Protein AF-A7RW55-F1 (afdb_monomer_lite)

Structure (mmCIF, N/CA/C/O backbone):
data_AF-A7RW55-F1
#
_entry.id   AF-A7RW55-F1
#
loop_
_atom_site.group_PDB
_atom_site.id
_atom_site.type_symbol
_atom_site.label_atom_id
_atom_site.label_alt_id
_atom_site.label_comp_id
_atom_site.label_asym_id
_atom_site.label_entity_id
_atom_site.label_seq_id
_atom_site.pdbx_PDB_ins_code
_atom_site.Cartn_x
_atom_site.Cartn_y
_atom_site.Cartn_z
_atom_site.occupancy
_atom_site.B_iso_or_equiv
_atom_site.auth_seq_id
_atom_site.auth_comp_id
_atom_site.auth_asym_id
_atom_site.auth_atom_id
_atom_site.pdbx_PDB_model_num
ATOM 1 N N . GLY A 1 1 ? -7.932 8.887 -15.614 1.00 49.88 1 GLY A N 1
ATOM 2 C CA . GLY A 1 1 ? -7.502 8.795 -14.209 1.00 49.88 1 GLY A CA 1
ATOM 3 C C . GLY A 1 1 ? -8.621 8.150 -13.437 1.00 49.88 1 GLY A C 1
ATOM 4 O O . GLY A 1 1 ? -9.701 8.717 -13.417 1.00 49.88 1 GLY A O 1
ATOM 5 N N . VAL A 1 2 ? -8.411 6.942 -12.921 1.00 67.75 2 VAL A N 1
ATOM 6 C CA . VAL A 1 2 ? -9.466 6.167 -12.254 1.00 67.75 2 VAL A CA 1
ATOM 7 C C . VAL A 1 2 ? -9.027 6.004 -10.808 1.00 67.75 2 VAL A C 1
ATOM 9 O O . VAL A 1 2 ? -8.161 5.187 -10.504 1.00 67.75 2 VAL A O 1
ATOM 12 N N . TRP A 1 3 ? -9.507 6.911 -9.967 1.00 77.25 3 TRP A N 1
ATOM 13 C CA . TRP A 1 3 ? -9.271 6.887 -8.530 1.00 77.25 3 TRP A CA 1
ATOM 14 C C . TRP A 1 3 ? -10.257 5.911 -7.897 1.00 77.25 3 TRP A C 1
ATOM 16 O O . TRP A 1 3 ? -11.454 5.996 -8.170 1.00 77.25 3 TRP A O 1
ATOM 26 N N . PHE A 1 4 ? -9.764 5.012 -7.049 1.00 79.62 4 PHE A N 1
ATOM 27 C CA . PHE A 1 4 ? -10.605 4.071 -6.313 1.00 79.62 4 PHE A CA 1
ATOM 28 C C . PHE A 1 4 ? -10.469 4.283 -4.810 1.00 79.62 4 PHE A C 1
ATOM 30 O O . PHE A 1 4 ? -9.362 4.413 -4.282 1.00 79.62 4 PHE A O 1
ATOM 37 N N . MET A 1 5 ? -11.612 4.300 -4.128 1.00 87.31 5 MET A N 1
ATOM 38 C CA . MET A 1 5 ? -11.704 4.437 -2.679 1.00 87.31 5 MET A CA 1
ATOM 39 C C . MET A 1 5 ? -12.546 3.285 -2.140 1.00 87.31 5 MET A C 1
ATOM 41 O O . MET A 1 5 ? -13.693 3.113 -2.551 1.00 87.31 5 MET A O 1
ATOM 45 N N . VAL A 1 6 ? -11.953 2.447 -1.288 1.00 83.38 6 VAL A N 1
ATOM 46 C CA . VAL A 1 6 ? -12.566 1.186 -0.843 1.00 83.38 6 VAL A CA 1
ATOM 47 C C . VAL A 1 6 ? -12.525 1.074 0.676 1.00 83.38 6 VAL A C 1
ATOM 49 O O . VAL A 1 6 ? -11.481 1.290 1.292 1.00 83.38 6 VAL A O 1
ATOM 52 N N . TYR A 1 7 ? -13.660 0.684 1.258 1.00 87.00 7 TYR A N 1
ATOM 53 C CA . TYR A 1 7 ? -13.843 0.482 2.693 1.00 87.00 7 TYR A CA 1
ATOM 54 C C . TYR A 1 7 ? -14.353 -0.933 2.964 1.00 87.00 7 TYR A C 1
ATOM 56 O O . TYR A 1 7 ? -15.288 -1.389 2.307 1.00 87.00 7 TYR A O 1
ATOM 64 N N . GLY A 1 8 ? -13.777 -1.625 3.947 1.00 85.50 8 GLY A N 1
ATOM 65 C CA . GLY A 1 8 ? -14.257 -2.955 4.318 1.00 85.50 8 GLY A CA 1
ATOM 66 C C . GLY A 1 8 ? -13.363 -3.710 5.293 1.00 85.50 8 GLY A C 1
ATOM 67 O O . GLY A 1 8 ? -12.264 -3.293 5.636 1.00 85.50 8 GLY A O 1
ATOM 68 N N . VAL A 1 9 ? -13.837 -4.866 5.759 1.00 84.81 9 VAL A N 1
ATOM 69 C CA . VAL A 1 9 ? -13.054 -5.725 6.668 1.00 84.81 9 VAL A CA 1
ATOM 70 C C . VAL A 1 9 ? -11.947 -6.462 5.908 1.00 84.81 9 VAL A C 1
ATOM 72 O O . VAL A 1 9 ? -10.836 -6.612 6.419 1.00 84.81 9 VAL A O 1
ATOM 75 N N . ARG A 1 10 ? -12.239 -6.902 4.679 1.00 87.44 10 ARG A N 1
ATOM 76 C CA . ARG A 1 10 ? -11.282 -7.496 3.742 1.00 87.44 10 ARG A CA 1
ATOM 77 C C . ARG A 1 10 ? -11.381 -6.771 2.408 1.00 87.44 10 ARG A C 1
ATOM 79 O O . ARG A 1 10 ? -12.419 -6.849 1.758 1.00 87.44 10 ARG A O 1
ATOM 86 N N . CYS A 1 11 ? -10.310 -6.095 2.018 1.00 84.12 11 CYS A N 1
ATOM 87 C CA . CYS A 1 11 ? -10.266 -5.283 0.807 1.00 84.12 11 CYS A CA 1
ATOM 88 C C . CYS A 1 11 ? -9.205 -5.825 -0.146 1.00 84.12 11 CYS A C 1
ATOM 90 O O . CYS A 1 11 ? -8.063 -6.041 0.262 1.00 84.12 11 CYS A O 1
ATOM 92 N N . LEU A 1 12 ? -9.586 -6.014 -1.408 1.00 88.69 12 LEU A N 1
ATOM 93 C CA . LEU A 1 12 ? -8.691 -6.397 -2.491 1.00 88.69 12 LEU A CA 1
ATOM 94 C C . LEU A 1 12 ? -8.894 -5.414 -3.644 1.00 88.69 12 LEU A C 1
ATOM 96 O O . LEU A 1 12 ? -9.998 -5.319 -4.179 1.00 88.69 12 LEU A O 1
ATOM 100 N N . VAL A 1 13 ? -7.864 -4.630 -3.961 1.00 84.81 13 VAL A N 1
ATOM 101 C CA . VAL A 1 13 ? -7.993 -3.472 -4.858 1.00 84.81 13 VAL A CA 1
ATOM 102 C C . VAL A 1 13 ? -6.875 -3.460 -5.893 1.00 84.81 13 VAL A C 1
ATOM 104 O O . VAL A 1 13 ? -5.707 -3.644 -5.552 1.00 84.81 13 VAL A O 1
ATOM 107 N N . TYR A 1 14 ? -7.253 -3.195 -7.144 1.00 85.56 14 TYR A N 1
ATOM 108 C CA . TYR A 1 14 ? -6.346 -3.000 -8.271 1.00 85.56 14 TYR A CA 1
ATOM 109 C C . TYR A 1 14 ? -6.633 -1.657 -8.933 1.00 85.56 14 TYR A C 1
ATOM 111 O O . TYR A 1 14 ? -7.780 -1.369 -9.275 1.00 85.56 14 TYR A O 1
ATOM 119 N N . GLY A 1 15 ? -5.603 -0.850 -9.166 1.00 84.00 15 GLY A N 1
ATOM 120 C CA . GLY A 1 15 ? -5.778 0.402 -9.897 1.00 84.00 15 GLY A CA 1
ATOM 121 C C . GLY A 1 15 ? -4.542 1.285 -9.908 1.00 84.00 15 GLY A C 1
ATOM 122 O O . GLY A 1 15 ? -3.585 1.063 -9.179 1.00 84.00 15 GLY A O 1
ATOM 123 N N . VAL A 1 16 ? -4.549 2.318 -10.751 1.00 85.69 16 VAL A N 1
ATOM 124 C CA . VAL A 1 16 ? -3.401 3.234 -10.860 1.00 85.69 16 VAL A CA 1
ATOM 125 C C . VAL A 1 16 ? -3.281 4.104 -9.607 1.00 85.69 16 VAL A C 1
ATOM 127 O O . VAL A 1 16 ? -2.173 4.305 -9.124 1.00 85.69 16 VAL A O 1
ATOM 130 N N . TRP A 1 17 ? -4.414 4.580 -9.081 1.00 89.00 17 TRP A N 1
ATOM 131 C CA . TRP A 1 17 ? -4.505 5.384 -7.863 1.00 89.00 17 TRP A CA 1
ATOM 132 C C . TRP A 1 17 ? -5.554 4.783 -6.932 1.00 89.00 17 TRP A C 1
ATOM 134 O O . TRP A 1 17 ? -6.748 4.804 -7.245 1.00 89.00 17 TRP A O 1
ATOM 144 N N . CYS A 1 18 ? -5.108 4.239 -5.802 1.00 86.50 18 CYS A N 1
ATOM 145 C CA . CYS A 1 18 ? -5.969 3.517 -4.871 1.00 86.50 18 CYS A CA 1
ATOM 146 C C . CYS A 1 18 ? -5.825 4.052 -3.452 1.00 86.50 18 CYS A C 1
ATOM 148 O O . CYS A 1 18 ? -4.714 4.241 -2.961 1.00 86.50 18 CYS A O 1
ATOM 150 N N . THR A 1 19 ? -6.961 4.214 -2.783 1.00 90.62 19 THR A N 1
ATOM 151 C CA . THR A 1 19 ? -7.043 4.556 -1.364 1.00 90.62 19 THR A CA 1
ATOM 152 C C . THR A 1 19 ? -7.916 3.521 -0.662 1.00 90.62 19 THR A C 1
ATOM 154 O O . THR A 1 19 ? -9.054 3.269 -1.062 1.00 90.62 19 THR A O 1
ATOM 157 N N . VAL A 1 20 ? -7.363 2.831 0.333 1.00 88.25 20 VAL A N 1
ATOM 158 C CA . VAL A 1 20 ? -8.015 1.655 0.924 1.00 88.25 20 VAL A CA 1
ATOM 159 C C . VAL A 1 20 ? -8.001 1.742 2.436 1.00 88.25 20 VAL A C 1
ATOM 161 O O . VAL A 1 20 ? -6.950 1.928 3.044 1.00 88.25 20 VAL A O 1
ATOM 164 N N . PHE A 1 21 ? -9.169 1.550 3.038 1.00 89.44 21 PHE A N 1
ATOM 165 C CA . PHE A 1 21 ? -9.359 1.527 4.482 1.00 89.44 21 PHE A CA 1
ATOM 166 C C . PHE A 1 21 ? -9.967 0.187 4.893 1.00 89.44 21 PHE A C 1
ATOM 168 O O . PHE A 1 21 ? -11.022 -0.212 4.390 1.00 89.44 21 PHE A O 1
ATOM 175 N N . GLY A 1 22 ? -9.324 -0.521 5.817 1.00 87.44 22 GLY A N 1
ATOM 176 C CA . GLY A 1 22 ? -9.847 -1.802 6.273 1.00 87.44 22 GLY A CA 1
ATOM 177 C C . GLY A 1 22 ? -8.996 -2.533 7.295 1.00 87.44 22 GLY A C 1
ATOM 178 O O . GLY A 1 22 ? -7.919 -2.094 7.667 1.00 87.44 22 GLY A O 1
ATOM 179 N N . VAL A 1 23 ? -9.481 -3.676 7.781 1.00 87.50 23 VAL A N 1
ATOM 180 C CA . VAL A 1 23 ? -8.732 -4.484 8.762 1.00 87.50 23 VAL A CA 1
ATOM 181 C C . VAL A 1 23 ? -7.661 -5.322 8.066 1.00 87.50 23 VAL A C 1
ATOM 183 O O . VAL A 1 23 ? -6.530 -5.389 8.543 1.00 87.50 23 VAL A O 1
ATOM 186 N N . ARG A 1 24 ? -8.010 -5.947 6.936 1.00 89.31 24 ARG A N 1
ATOM 187 C CA . ARG A 1 24 ? -7.115 -6.751 6.097 1.00 89.31 24 ARG A CA 1
ATOM 188 C C . ARG A 1 24 ? -7.152 -6.222 4.664 1.00 89.31 24 ARG A C 1
ATOM 190 O O . ARG A 1 24 ? -8.147 -6.414 3.967 1.00 89.31 24 ARG A O 1
ATOM 197 N N . CYS A 1 25 ? -6.079 -5.577 4.226 1.00 88.25 25 CYS A N 1
ATOM 198 C CA . CYS A 1 25 ? -6.019 -4.893 2.937 1.00 88.25 25 CYS A CA 1
ATOM 199 C C . CYS A 1 25 ? -4.926 -5.486 2.050 1.00 88.25 25 CYS A C 1
ATOM 201 O O . CYS A 1 25 ? -3.784 -5.653 2.482 1.00 88.25 25 CYS A O 1
ATOM 203 N N . LEU A 1 26 ? -5.273 -5.769 0.799 1.00 90.69 26 LEU A N 1
ATOM 204 C CA . LEU A 1 26 ? -4.348 -6.243 -0.219 1.00 90.69 26 LEU A CA 1
ATOM 205 C C . LEU A 1 26 ? -4.509 -5.377 -1.470 1.00 90.69 26 LEU A C 1
ATOM 207 O O . LEU A 1 26 ? -5.580 -5.335 -2.075 1.00 90.69 26 LEU A O 1
ATOM 211 N N . VAL A 1 27 ? -3.473 -4.608 -1.798 1.00 88.38 27 VAL A N 1
ATOM 212 C CA . VAL A 1 27 ? -3.574 -3.510 -2.767 1.00 88.38 27 VAL A CA 1
ATOM 213 C C . VAL A 1 27 ? -2.454 -3.596 -3.788 1.00 88.38 27 VAL A C 1
ATOM 215 O O . VAL A 1 27 ? -1.287 -3.734 -3.4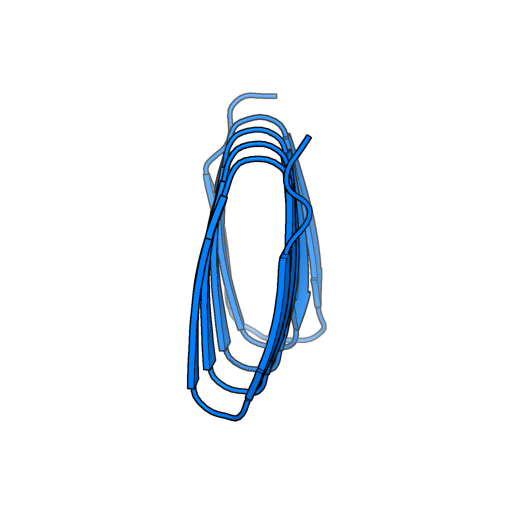25 1.00 88.38 27 VAL A O 1
ATOM 218 N N . TYR A 1 28 ? -2.825 -3.476 -5.059 1.00 88.19 28 TYR A N 1
ATOM 219 C CA . TYR A 1 28 ? -1.909 -3.417 -6.189 1.00 88.19 28 TYR A CA 1
ATOM 220 C C . TYR A 1 28 ? -2.149 -2.141 -6.993 1.00 88.19 28 TYR A C 1
ATOM 222 O O . TYR A 1 28 ? -3.265 -1.895 -7.462 1.00 88.19 28 TYR A O 1
ATOM 230 N N . GLY A 1 29 ? -1.104 -1.346 -7.208 1.00 87.44 29 GLY A N 1
ATOM 231 C CA . GLY A 1 29 ? -1.249 -0.123 -7.986 1.00 87.44 29 GLY A CA 1
ATOM 232 C C . GLY A 1 29 ? 0.010 0.702 -8.157 1.00 87.44 29 GLY A C 1
ATOM 233 O O . GLY A 1 29 ? 1.048 0.393 -7.598 1.00 87.44 29 GLY A O 1
ATOM 234 N N . VAL A 1 30 ? -0.059 1.778 -8.942 1.00 88.06 30 VAL A N 1
ATOM 235 C CA . VAL A 1 30 ? 1.108 2.657 -9.143 1.00 88.06 30 VAL A CA 1
ATOM 236 C C . VAL A 1 30 ? 1.273 3.593 -7.950 1.00 88.06 30 VAL A C 1
ATOM 238 O O . VAL A 1 30 ? 2.383 3.729 -7.445 1.00 88.06 30 VAL A O 1
ATOM 241 N N . TRP A 1 31 ? 0.174 4.190 -7.487 1.00 89.06 31 TRP A N 1
ATOM 242 C CA . TRP A 1 31 ? 0.078 5.036 -6.299 1.00 89.06 31 TRP A CA 1
ATOM 243 C C . TRP A 1 31 ? -0.973 4.462 -5.348 1.00 89.06 31 TRP A C 1
ATOM 245 O O . TRP A 1 31 ? -2.163 4.431 -5.670 1.00 89.06 31 TRP A O 1
ATOM 255 N N . CYS A 1 32 ? -0.538 3.998 -4.178 1.00 87.38 32 CYS A N 1
ATOM 256 C CA . CYS A 1 32 ? -1.410 3.345 -3.203 1.00 87.38 32 CYS A CA 1
ATOM 257 C C . CYS A 1 32 ? -1.292 4.002 -1.829 1.00 87.38 32 CYS A C 1
ATOM 259 O O . CYS A 1 32 ? -0.194 4.081 -1.281 1.00 87.38 32 CYS A O 1
ATOM 261 N N . THR A 1 33 ? -2.422 4.396 -1.242 1.00 90.31 33 THR A N 1
ATOM 262 C CA . THR A 1 33 ? -2.518 4.723 0.185 1.00 90.31 33 THR A CA 1
ATOM 263 C C . THR A 1 33 ? -3.396 3.692 0.885 1.00 90.31 33 THR A C 1
ATOM 265 O O . THR A 1 33 ? -4.515 3.401 0.458 1.00 90.31 33 THR A O 1
ATOM 268 N N . VAL A 1 34 ? -2.878 3.081 1.946 1.00 88.44 34 VAL A N 1
ATOM 269 C CA . VAL A 1 34 ? -3.562 1.983 2.633 1.00 88.44 34 VAL A CA 1
ATOM 270 C C . VAL A 1 34 ? -3.538 2.211 4.132 1.00 88.44 34 VAL A C 1
ATOM 272 O O . VAL A 1 34 ? -2.481 2.431 4.715 1.00 88.44 34 VAL A O 1
ATOM 275 N N . PHE A 1 35 ? -4.708 2.118 4.752 1.00 88.50 35 PHE A N 1
ATOM 276 C CA . PHE A 1 35 ? -4.908 2.249 6.187 1.00 88.50 35 PHE A CA 1
ATOM 277 C C . PHE A 1 35 ? -5.532 0.963 6.724 1.00 88.50 35 PHE A C 1
ATOM 279 O O . PHE A 1 35 ? -6.616 0.565 6.282 1.00 88.50 35 PHE A O 1
ATOM 286 N N . GLY A 1 36 ? -4.870 0.310 7.679 1.00 86.69 36 GLY A N 1
ATOM 287 C CA . GLY A 1 36 ? -5.402 -0.917 8.256 1.00 86.69 36 GLY A CA 1
ATOM 288 C C . GLY A 1 36 ? -4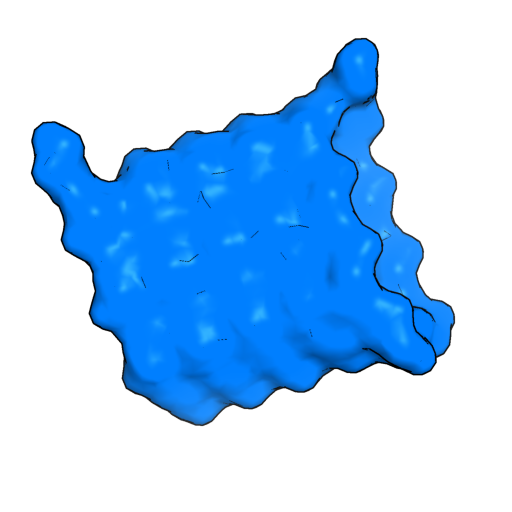.516 -1.665 9.236 1.00 86.69 36 GLY A C 1
ATOM 289 O O . GLY A 1 36 ? -3.333 -1.388 9.382 1.00 86.69 36 GLY A O 1
ATOM 290 N N . LEU A 1 37 ? -5.092 -2.661 9.911 1.00 87.19 37 LEU A N 1
ATOM 291 C CA . LEU A 1 37 ? -4.365 -3.487 10.882 1.00 87.19 37 LEU A CA 1
ATOM 292 C C . LEU A 1 37 ? -3.345 -4.412 10.207 1.00 87.19 37 LEU A C 1
ATOM 294 O O . LEU A 1 37 ? -2.214 -4.505 10.681 1.00 87.19 37 LEU A O 1
ATOM 298 N N . TRP A 1 38 ? -3.740 -5.058 9.107 1.00 88.25 38 TRP A N 1
ATOM 299 C CA . TRP A 1 38 ? -2.929 -5.970 8.301 1.00 88.25 38 TRP A CA 1
ATOM 300 C C . TRP A 1 38 ? -2.964 -5.556 6.833 1.00 88.25 38 TRP A C 1
ATOM 302 O O . TRP A 1 38 ? -3.970 -5.755 6.151 1.00 88.25 38 TRP A O 1
ATOM 312 N N . CYS A 1 39 ? -1.860 -4.992 6.343 1.00 85.94 39 CYS A N 1
ATOM 313 C CA . CYS A 1 39 ? -1.787 -4.425 4.999 1.00 85.94 39 CYS A CA 1
ATOM 314 C C . CYS A 1 39 ? -0.680 -5.068 4.159 1.00 85.94 39 CYS A C 1
ATOM 316 O O . CYS A 1 39 ? 0.469 -5.175 4.573 1.00 85.94 39 CYS A O 1
ATOM 318 N N . THR A 1 40 ? -1.022 -5.448 2.937 1.00 89.88 40 THR A N 1
ATOM 319 C CA . THR A 1 40 ? -0.090 -5.958 1.926 1.00 89.88 40 THR A CA 1
ATOM 320 C C . THR A 1 40 ? -0.222 -5.085 0.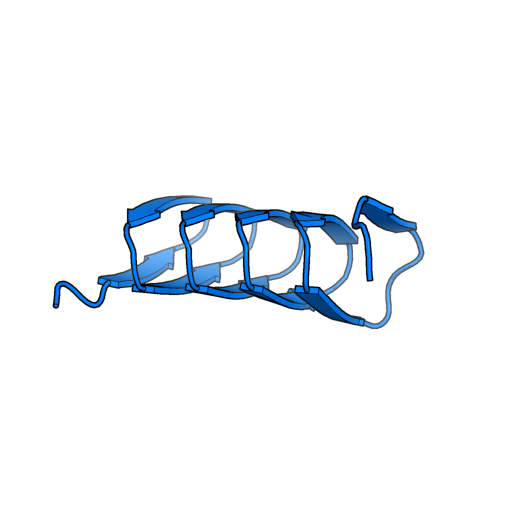693 1.00 89.88 40 THR A C 1
ATOM 322 O O . THR A 1 40 ? -1.311 -4.985 0.128 1.00 89.88 40 THR A O 1
ATOM 325 N N . VAL A 1 41 ? 0.847 -4.390 0.318 1.00 88.00 41 VAL A N 1
ATOM 326 C CA . VAL A 1 41 ? 0.791 -3.362 -0.727 1.00 88.00 41 VAL A CA 1
ATOM 327 C C . VAL A 1 41 ? 1.914 -3.572 -1.724 1.00 88.00 41 VAL A C 1
ATOM 329 O O . VAL A 1 41 ? 3.070 -3.737 -1.342 1.00 88.00 41 VAL A O 1
ATOM 332 N N . TYR A 1 42 ? 1.554 -3.545 -3.000 1.00 88.06 42 TYR A N 1
ATOM 333 C CA . TYR A 1 42 ? 2.466 -3.681 -4.122 1.00 88.06 42 TYR A CA 1
ATOM 334 C C . TYR A 1 42 ? 2.286 -2.487 -5.055 1.00 88.06 42 TYR A C 1
ATOM 336 O O . TYR A 1 42 ? 1.190 -2.269 -5.580 1.00 88.06 42 TYR A O 1
ATOM 344 N N . GLY A 1 43 ? 3.351 -1.726 -5.288 1.00 86.44 43 GLY A N 1
ATOM 345 C CA . GLY A 1 43 ? 3.257 -0.567 -6.162 1.00 86.44 43 GLY A CA 1
ATOM 346 C C . GLY A 1 43 ? 4.525 0.235 -6.352 1.00 86.44 43 GLY A C 1
ATOM 347 O O . GLY A 1 43 ? 5.550 -0.067 -5.768 1.00 86.44 43 GLY A O 1
ATOM 348 N N . VAL A 1 44 ? 4.483 1.274 -7.187 1.00 86.81 44 VAL A N 1
ATOM 349 C CA . VAL A 1 44 ? 5.667 2.126 -7.407 1.00 86.81 44 VAL A CA 1
ATOM 350 C C . VAL A 1 44 ? 5.818 3.126 -6.264 1.00 86.81 44 VAL A C 1
ATOM 352 O O . VAL A 1 44 ? 6.918 3.290 -5.751 1.00 86.81 44 VAL A O 1
ATOM 355 N N . TRP A 1 45 ? 4.716 3.753 -5.852 1.00 87.12 45 TRP A N 1
ATOM 356 C CA . TRP A 1 45 ? 4.621 4.673 -4.723 1.00 87.12 45 TRP A CA 1
ATOM 357 C C . TRP A 1 45 ? 3.577 4.162 -3.733 1.00 87.12 45 TRP A C 1
ATOM 359 O O . TRP A 1 45 ? 2.387 4.081 -4.052 1.00 87.12 45 TRP A O 1
ATOM 369 N N . CYS A 1 46 ? 4.021 3.813 -2.529 1.00 84.50 46 CYS A N 1
ATOM 370 C CA . 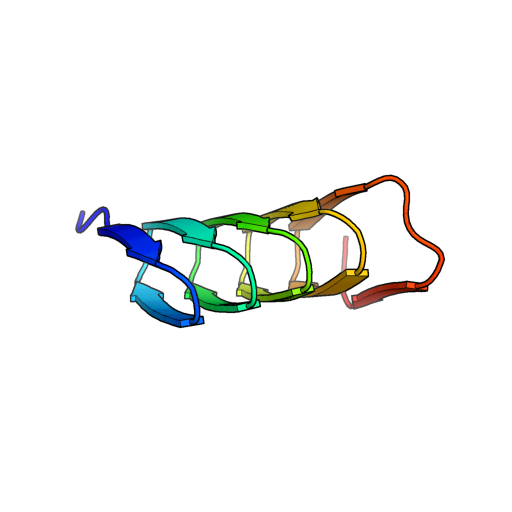CYS A 1 46 ? 3.171 3.224 -1.501 1.00 84.50 46 CYS A CA 1
ATOM 371 C C . CYS A 1 46 ? 3.259 4.016 -0.193 1.00 84.50 46 CYS A C 1
ATOM 373 O O . CYS A 1 46 ? 4.347 4.233 0.340 1.00 84.50 46 CYS A O 1
ATOM 375 N N . MET A 1 47 ? 2.099 4.388 0.345 1.00 88.12 47 MET A N 1
ATOM 376 C CA . MET A 1 47 ? 1.926 4.935 1.689 1.00 88.12 47 MET A CA 1
ATOM 377 C C . MET A 1 47 ? 1.068 3.980 2.511 1.00 88.12 47 MET A C 1
ATOM 379 O O . MET A 1 47 ? -0.085 3.725 2.161 1.00 88.12 47 MET A O 1
ATOM 383 N N . VAL A 1 48 ? 1.613 3.443 3.599 1.00 86.12 48 VAL A N 1
ATOM 384 C CA . VAL A 1 48 ? 0.904 2.451 4.419 1.00 86.12 48 VAL A CA 1
ATOM 385 C C . VAL A 1 48 ? 0.877 2.866 5.880 1.00 86.12 48 VAL A C 1
ATOM 387 O O . VAL A 1 48 ? 1.913 3.178 6.462 1.00 86.12 48 VAL A O 1
ATOM 390 N N . TYR A 1 49 ? -0.316 2.821 6.469 1.00 86.38 49 TYR A N 1
ATOM 391 C CA . TYR A 1 49 ? -0.575 3.136 7.865 1.00 86.38 49 TYR A CA 1
ATOM 392 C C . TYR A 1 49 ? -1.211 1.940 8.570 1.00 86.38 49 TYR A C 1
ATOM 394 O O . TYR A 1 49 ? -2.250 1.444 8.125 1.00 86.38 49 TYR A O 1
ATOM 402 N N . GLY A 1 50 ? -0.622 1.464 9.671 1.00 84.75 50 GLY A N 1
ATOM 403 C CA . GLY A 1 50 ? -1.152 0.265 10.320 1.00 84.75 50 GLY A CA 1
ATOM 404 C C . GLY A 1 50 ? -0.395 -0.299 11.512 1.00 84.75 50 GLY A C 1
ATOM 405 O O . GLY A 1 50 ? 0.419 0.379 12.137 1.00 84.75 50 GLY A O 1
ATOM 406 N N . VAL A 1 51 ? -0.655 -1.576 11.812 1.00 84.88 51 VAL A N 1
ATOM 407 C CA . VAL A 1 51 ? 0.087 -2.327 12.839 1.00 84.88 51 VAL A CA 1
ATOM 408 C C . VAL A 1 51 ? 1.023 -3.351 12.202 1.00 84.88 51 VAL A C 1
ATOM 410 O O . VAL A 1 51 ? 2.184 -3.396 12.580 1.00 84.88 51 VAL A O 1
ATOM 413 N N . TRP A 1 52 ? 0.581 -4.137 11.218 1.00 85.62 52 TRP A N 1
ATOM 414 C CA . TRP A 1 52 ? 1.504 -4.974 10.448 1.00 85.62 52 TRP A CA 1
ATOM 415 C C . TRP A 1 52 ? 1.360 -4.749 8.961 1.00 85.62 52 TRP A C 1
ATOM 417 O O . TRP A 1 52 ? 0.246 -4.644 8.432 1.00 85.62 52 TRP A O 1
ATOM 427 N N . PHE A 1 53 ? 2.505 -4.744 8.287 1.00 84.81 53 PHE A N 1
ATOM 428 C CA . PHE A 1 53 ? 2.538 -4.471 6.865 1.00 84.81 53 PHE A CA 1
ATOM 429 C C . PHE A 1 53 ? 3.704 -5.127 6.133 1.00 84.81 53 PHE A C 1
ATOM 431 O O . PHE A 1 53 ? 4.822 -5.262 6.639 1.00 84.81 53 PHE A O 1
ATOM 438 N N . MET A 1 54 ? 3.394 -5.488 4.893 1.00 87.12 54 MET A N 1
ATOM 439 C CA . MET A 1 54 ? 4.317 -5.955 3.869 1.00 87.12 54 MET A CA 1
ATOM 440 C C . MET A 1 54 ? 4.171 -5.039 2.663 1.00 87.12 54 MET A C 1
ATOM 442 O O . MET A 1 54 ? 3.103 -4.997 2.047 1.00 87.12 54 MET A O 1
ATOM 446 N N . VAL A 1 55 ? 5.221 -4.285 2.354 1.00 84.62 55 VAL A N 1
ATOM 447 C CA . VAL A 1 55 ? 5.202 -3.306 1.266 1.00 84.62 55 VAL A CA 1
ATOM 448 C C . VAL A 1 55 ? 6.306 -3.622 0.270 1.00 84.62 55 VAL A C 1
ATOM 450 O O . VAL A 1 55 ? 7.473 -3.758 0.638 1.00 84.62 55 VAL A O 1
ATOM 453 N N . TYR A 1 56 ? 5.925 -3.714 -0.997 1.00 85.00 56 TYR A N 1
ATOM 454 C CA . TYR A 1 56 ? 6.825 -3.954 -2.115 1.00 85.00 56 TYR A CA 1
ATOM 455 C C . TYR A 1 56 ? 6.686 -2.808 -3.108 1.00 85.00 56 TYR A C 1
ATOM 457 O O . TYR A 1 56 ? 5.618 -2.620 -3.696 1.00 85.00 56 TYR A O 1
ATOM 465 N N . GLY A 1 57 ? 7.754 -2.042 -3.299 1.00 82.75 57 GLY A N 1
ATOM 466 C CA . GLY A 1 57 ? 7.705 -0.891 -4.182 1.00 82.75 57 GLY A CA 1
ATOM 467 C C . GLY A 1 57 ? 8.940 -0.020 -4.186 1.00 82.75 57 GLY A C 1
ATOM 468 O O . GLY A 1 57 ? 9.722 -0.052 -3.248 1.00 82.75 57 GLY A O 1
ATOM 469 N N . VAL A 1 58 ? 9.101 0.782 -5.237 1.00 82.94 58 VAL A N 1
ATOM 470 C CA . VAL A 1 58 ? 10.283 1.641 -5.430 1.00 82.94 58 VAL A CA 1
ATOM 471 C C . VAL A 1 58 ? 10.340 2.719 -4.338 1.00 82.94 58 VAL A C 1
ATOM 473 O O . VAL A 1 58 ? 11.303 2.798 -3.588 1.00 82.94 58 VAL A O 1
ATOM 476 N N . TRP A 1 59 ? 9.250 3.467 -4.162 1.00 82.19 59 TRP A N 1
ATOM 477 C CA . TRP A 1 59 ? 9.120 4.530 -3.167 1.00 82.19 59 TRP A CA 1
ATOM 478 C C . TRP A 1 59 ? 8.077 4.145 -2.122 1.00 82.19 59 TRP A C 1
ATOM 480 O O . TRP A 1 59 ? 6.871 4.241 -2.353 1.00 82.19 59 TRP A O 1
ATOM 490 N N . CYS A 1 60 ? 8.537 3.692 -0.956 1.00 77.19 60 CYS A N 1
ATOM 491 C CA . CYS A 1 60 ? 7.662 3.230 0.119 1.00 77.19 60 CYS A CA 1
ATOM 492 C C . CYS A 1 60 ? 7.834 4.080 1.377 1.00 77.19 60 CYS A C 1
ATOM 494 O O . CYS A 1 60 ? 8.939 4.232 1.893 1.00 77.19 60 CYS A O 1
ATOM 496 N N . THR A 1 61 ? 6.720 4.579 1.906 1.00 81.69 61 THR A N 1
ATOM 497 C CA . THR A 1 61 ? 6.653 5.252 3.206 1.00 81.69 61 THR A CA 1
ATOM 498 C C . THR A 1 61 ? 5.651 4.526 4.085 1.00 81.69 61 THR A C 1
ATOM 500 O O . THR A 1 61 ? 4.530 4.215 3.676 1.00 81.69 61 THR A O 1
ATOM 503 N N . VAL A 1 62 ? 6.083 4.184 5.293 1.00 78.25 62 VAL A N 1
ATOM 504 C CA . VAL A 1 62 ? 5.317 3.322 6.184 1.00 78.25 62 VAL A CA 1
ATOM 505 C C . VAL A 1 62 ? 5.289 3.939 7.568 1.00 78.25 62 VAL A C 1
ATOM 507 O O . VAL A 1 62 ? 6.332 4.259 8.133 1.00 78.25 62 VAL A O 1
ATOM 510 N N . TYR A 1 63 ? 4.086 4.092 8.108 1.00 79.12 63 TYR A N 1
ATOM 511 C CA . TYR A 1 63 ? 3.838 4.687 9.411 1.00 79.12 63 TYR A CA 1
ATOM 512 C C . TYR A 1 63 ? 3.005 3.719 10.247 1.00 79.12 63 TYR A C 1
ATOM 514 O O . TYR A 1 63 ? 1.807 3.544 10.030 1.00 79.12 63 TYR A O 1
ATOM 522 N N . GLY A 1 64 ? 3.621 3.075 11.230 1.00 73.94 64 GLY A N 1
ATOM 523 C CA . GLY A 1 64 ? 2.890 2.165 12.098 1.00 73.94 64 GLY A CA 1
ATOM 524 C C . GLY A 1 64 ? 3.596 1.867 13.403 1.00 73.94 64 GLY A C 1
ATOM 525 O O . GLY A 1 64 ? 4.783 2.131 13.558 1.00 73.94 64 GLY A O 1
ATOM 526 N N . VAL A 1 65 ? 2.819 1.336 14.346 1.00 69.25 65 VAL A N 1
ATOM 527 C CA . VAL A 1 65 ? 3.223 1.128 15.750 1.00 69.25 65 VAL A CA 1
ATOM 528 C C . VAL A 1 65 ? 3.576 -0.342 16.031 1.00 69.25 65 VAL A C 1
ATOM 530 O O . VAL A 1 65 ? 3.921 -0.699 17.151 1.00 69.25 65 VAL A O 1
ATOM 533 N N . GLY A 1 66 ? 3.454 -1.231 15.042 1.00 60.69 66 GLY A N 1
ATOM 534 C CA . GLY A 1 66 ? 3.555 -2.668 15.282 1.00 60.69 66 GLY A CA 1
ATOM 535 C C . GLY A 1 66 ? 4.917 -3.297 15.005 1.00 60.69 66 GLY A C 1
ATOM 536 O O . GLY A 1 66 ? 5.842 -2.697 14.470 1.00 60.69 66 GLY A O 1
ATOM 537 N N . VAL A 1 67 ? 4.999 -4.555 15.431 1.00 54.62 67 VAL A N 1
ATOM 538 C CA . VAL A 1 67 ? 6.231 -5.320 15.677 1.00 54.62 67 VAL A CA 1
ATOM 539 C C . VAL A 1 67 ? 6.900 -5.829 14.387 1.00 54.62 67 VAL A C 1
ATOM 541 O O . VAL A 1 67 ? 8.063 -6.218 14.421 1.00 54.62 67 VAL A O 1
ATOM 544 N N . TRP A 1 68 ? 6.193 -5.829 13.249 1.00 57.78 68 TRP A N 1
ATOM 545 C CA . TRP A 1 68 ? 6.678 -6.423 11.997 1.00 57.78 68 TRP A CA 1
ATOM 546 C C . TRP A 1 68 ? 6.449 -5.504 10.801 1.00 57.78 68 TRP A C 1
ATOM 548 O O . TRP A 1 68 ? 5.317 -5.275 10.364 1.00 57.78 68 TRP A O 1
ATOM 558 N N . CYS A 1 69 ? 7.569 -5.042 10.251 1.00 63.53 69 CYS A N 1
ATOM 559 C CA . CYS A 1 69 ? 7.643 -4.121 9.129 1.00 63.53 69 CYS A CA 1
ATOM 560 C C . CYS A 1 69 ? 8.613 -4.712 8.103 1.00 63.53 69 CYS A C 1
ATOM 562 O O . CYS A 1 69 ? 9.793 -4.884 8.405 1.00 63.53 69 CYS A O 1
ATOM 564 N N . THR A 1 70 ? 8.138 -5.026 6.898 1.00 69.88 70 THR A N 1
ATOM 565 C CA . THR A 1 70 ? 9.016 -5.459 5.798 1.00 69.88 70 THR A CA 1
ATOM 566 C C . THR A 1 70 ? 8.762 -4.589 4.578 1.00 69.88 70 THR A C 1
ATOM 568 O O . THR A 1 70 ? 7.635 -4.498 4.087 1.00 69.88 70 THR A O 1
ATOM 571 N N . VAL A 1 71 ? 9.814 -3.900 4.138 1.00 70.56 71 VAL A N 1
ATOM 572 C CA . VAL A 1 71 ? 9.788 -2.995 2.990 1.00 70.56 71 VAL A CA 1
ATOM 573 C C . VAL A 1 71 ? 10.843 -3.467 2.004 1.00 70.56 71 VAL A C 1
ATOM 575 O O . VAL A 1 71 ? 12.020 -3.548 2.348 1.00 70.56 71 VAL A O 1
ATOM 578 N N . PHE A 1 72 ? 10.416 -3.775 0.786 1.00 72.88 72 PHE A N 1
ATOM 579 C CA . PHE A 1 72 ? 11.300 -4.144 -0.312 1.00 72.88 72 PHE A CA 1
ATOM 580 C C . PHE A 1 72 ? 11.186 -3.091 -1.409 1.00 72.88 72 PHE A C 1
ATOM 582 O O . PHE A 1 72 ? 10.191 -3.055 -2.135 1.00 72.88 72 PHE A O 1
ATOM 589 N N . GLY A 1 73 ? 12.202 -2.233 -1.505 1.00 64.38 73 GLY A N 1
ATOM 590 C CA . GLY A 1 73 ? 12.242 -1.121 -2.447 1.00 64.38 73 GLY A CA 1
ATOM 591 C C . GLY A 1 73 ? 13.651 -0.673 -2.797 1.00 64.38 73 GLY A C 1
ATOM 592 O O . GLY A 1 73 ? 14.559 -0.776 -1.974 1.00 64.38 73 GLY A O 1
ATOM 593 N N . LEU A 1 74 ? 13.819 -0.204 -4.032 1.00 59.72 74 LEU A N 1
ATOM 594 C CA . LEU A 1 74 ? 15.030 0.455 -4.517 1.00 59.72 74 LEU A CA 1
ATOM 595 C C . LEU A 1 74 ? 14.775 1.962 -4.441 1.00 59.72 74 LEU A C 1
ATOM 597 O O . LEU A 1 74 ? 13.872 2.436 -5.126 1.00 59.72 74 LEU A O 1
ATOM 601 N N . TRP A 1 75 ? 15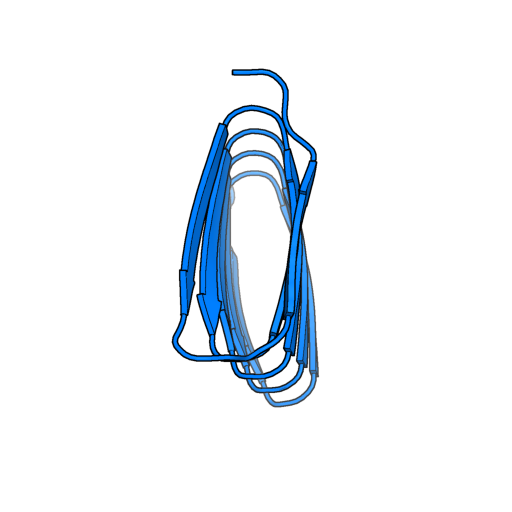.516 2.663 -3.583 1.00 56.41 75 TRP A N 1
ATOM 602 C CA . TRP A 1 75 ? 15.454 4.124 -3.466 1.00 56.41 75 TRP A CA 1
ATOM 603 C C . TRP A 1 75 ? 16.067 4.807 -4.689 1.00 56.41 75 TRP A C 1
ATOM 605 O O . TRP A 1 75 ? 17.196 4.413 -5.064 1.00 56.41 75 TRP A O 1
#

pLDDT: mean 81.86, std 9.66, range [49.88, 90.69]

Foldseek 3Di:
DDEEEEEDQEEEEEEQHYEYEHAAEEYEHAAYEYEHAHYEYEHAAYEYEHAEYDYEHAHYDYHYDYDYDHYHHND

Radius of gyration: 10.89 Å; chains: 1; bounding box: 30×16×30 Å

Organism: Nematostella vectensis (NCBI:txid45351)

Secondary structure (DSSP, 8-state):
--EEEEEEEEEEEEEEEEEEEEEEEEEEEEEEEEEEEEEEEE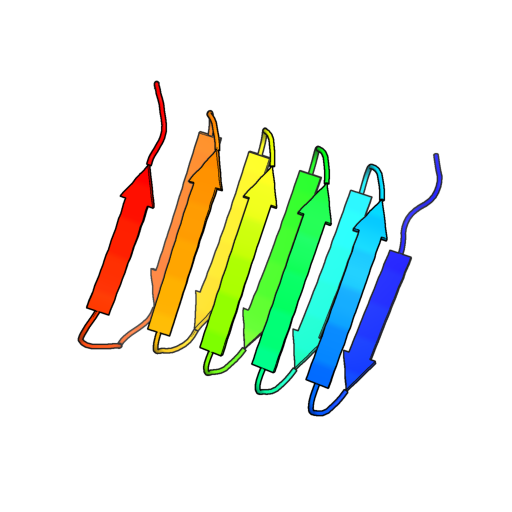EEEEEEEEEEEEEESSEEEEEEEEEEEEEE---

Sequence (75 aa):
GVWFMVYGVRCLVYGVWCTVFGVRCLVYGVWCTVFGLWCTVYGVWCMVYGVWFMVYGVWCTVYGVGVWCTVFGLW